Protein AF-A0A431HEQ7-F1 (afdb_monomer)

pLDDT: mean 75.51, std 12.01, range [41.75, 94.62]

Foldseek 3Di:
DEDECEAEAEEACEADDEEYHEYEYEYHPEYEYYYDCEYEYTYAPFYWYADDVWYTYAYHVWFEETDDCTEIETEDCHEYEWDDCHEYEYEHCYEYEFDDCYEYEEEDCYEYEFEDCGEYEFEDCHEYEYEDNHHYHYDDNHHYHYDYPPPCPCVPPVDD

Solvent-accessible surface area (backbone atoms only — not comparable to full-atom values): 6743 Å² total; per-residue (Å²): 105,78,77,65,69,58,50,77,50,61,38,80,73,19,44,56,34,44,31,44,50,18,39,36,40,9,25,44,61,0,36,21,40,33,32,40,52,8,39,21,37,7,29,42,64,2,46,14,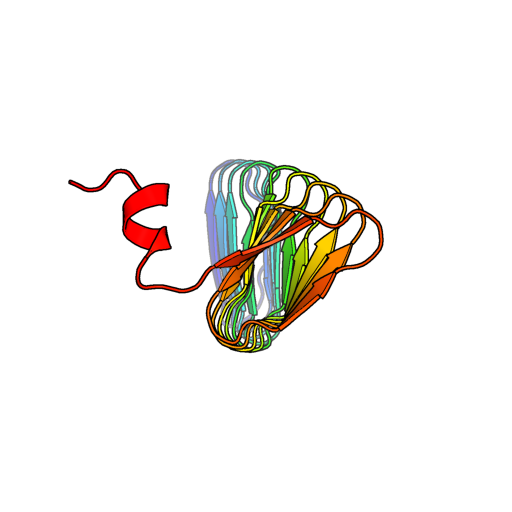59,8,46,64,60,5,38,6,23,15,32,54,78,10,18,17,21,14,28,52,80,4,53,18,45,20,34,45,80,3,56,30,47,21,29,46,59,1,38,22,43,39,26,42,57,8,40,33,41,23,26,47,58,2,35,28,42,34,23,43,55,8,35,32,40,28,27,49,51,4,36,33,41,31,24,47,57,6,38,30,42,31,28,86,63,26,44,68,49,68,35,92,67,22,42,73,45,80,49,63,87,80,74,51,58,58,70,76,64,75,61,130

Mean predicted aligned error: 7.1 Å

Secondary structure (DSSP, 8-state):
---SSEEEEE-TT-EEEEESSEEEEEEET-EEEEESSEEEEEEET-EEEEESS-EEEE-SS------TT-EEEE-SS-EEEE-TT-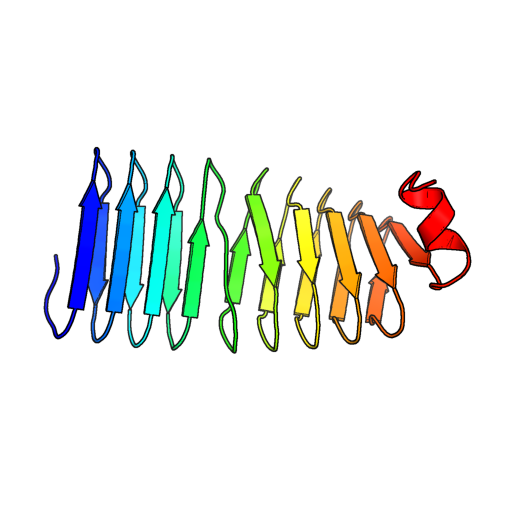EEEE-TT-EEEE-TT-EEEE-TT-EEEE-TT-EEEE-TT-EEEEETT-EEEE-TT-EEEEE-TTTSHHHHS---

Nearest PDB structures (foldseek):
  7kob-assembly1_A  TM=3.812E-01  e=5.062E+00  Escherichia coli CFT073
  5awg-assembly2_F  TM=1.423E-01  e=4.758E+00  Escherichia coli K-12

Radius of gyration: 17.19 Å; Cα contacts (8 Å, |Δi|>4): 603; chains: 1; bounding box: 53×27×43 Å

Structure (mmCIF, N/CA/C/O backbone):
data_AF-A0A431HEQ7-F1
#
_entry.id   AF-A0A431HEQ7-F1
#
loop_
_atom_site.group_PDB
_atom_site.id
_atom_site.type_symbol
_atom_site.label_atom_id
_atom_site.label_alt_id
_atom_site.label_comp_id
_atom_site.label_asym_id
_atom_site.label_entity_id
_atom_site.label_seq_id
_atom_site.pdbx_PDB_ins_code
_atom_site.Cartn_x
_atom_site.Cartn_y
_atom_site.Cartn_z
_atom_site.occupancy
_atom_site.B_iso_or_equiv
_atom_site.auth_seq_id
_atom_site.auth_comp_id
_atom_site.auth_asym_id
_atom_site.auth_atom_id
_atom_site.pdbx_PDB_model_num
ATOM 1 N N . MET A 1 1 ? -16.091 -1.641 18.921 1.00 54.34 1 MET A N 1
ATOM 2 C CA . MET A 1 1 ? -16.953 -2.828 19.147 1.00 54.34 1 MET A CA 1
ATOM 3 C C . MET A 1 1 ? -16.153 -4.071 18.751 1.00 54.34 1 MET A C 1
ATOM 5 O O . MET A 1 1 ? -15.543 -4.032 17.695 1.00 54.34 1 MET A O 1
ATOM 9 N N . ILE A 1 2 ? -16.108 -5.120 19.586 1.00 66.56 2 ILE A N 1
ATOM 10 C CA . ILE A 1 2 ? -15.361 -6.392 19.400 1.00 66.56 2 ILE A CA 1
ATOM 11 C C . ILE A 1 2 ? -16.374 -7.546 19.644 1.00 66.56 2 ILE A C 1
ATOM 13 O O . ILE A 1 2 ? -17.189 -7.417 20.552 1.00 66.56 2 ILE A O 1
ATOM 17 N N . ARG A 1 3 ? -16.426 -8.611 18.823 1.00 55.34 3 ARG A N 1
ATOM 18 C CA . ARG A 1 3 ? -17.535 -9.609 18.704 1.00 55.34 3 ARG A CA 1
ATOM 19 C C . ARG A 1 3 ? -17.179 -10.962 18.009 1.00 55.34 3 ARG A C 1
ATOM 21 O O . ARG A 1 3 ? -17.680 -11.227 16.929 1.00 55.34 3 ARG A O 1
ATOM 28 N N . GLY A 1 4 ? -16.337 -11.851 18.510 1.00 61.56 4 GLY A N 1
ATOM 29 C CA . GLY A 1 4 ? -16.010 -13.118 17.808 1.00 61.56 4 GLY A CA 1
ATOM 30 C C . GLY A 1 4 ? -14.804 -13.795 18.449 1.00 61.56 4 GLY A C 1
ATOM 31 O O . GLY A 1 4 ? -14.472 -13.422 19.571 1.00 61.56 4 GLY A O 1
ATOM 32 N N . ASN A 1 5 ? -14.117 -14.715 17.761 1.00 57.53 5 ASN A N 1
ATOM 33 C CA . ASN A 1 5 ? -12.834 -15.252 18.239 1.00 57.53 5 ASN A CA 1
ATOM 34 C C . ASN A 1 5 ? -11.707 -14.248 17.912 1.00 57.53 5 ASN A C 1
ATOM 36 O O . ASN A 1 5 ? -11.124 -14.307 16.839 1.00 57.53 5 ASN A O 1
ATOM 40 N N . ARG A 1 6 ? -11.469 -13.251 18.779 1.00 67.06 6 ARG A N 1
ATOM 41 C CA . ARG A 1 6 ? -10.615 -12.078 18.474 1.00 67.06 6 ARG A CA 1
ATOM 42 C C . ARG A 1 6 ? -9.667 -11.759 19.616 1.00 67.06 6 ARG A C 1
ATOM 44 O O . ARG A 1 6 ? -10.076 -11.803 20.774 1.00 67.06 6 ARG A O 1
ATOM 51 N N . GLU A 1 7 ? -8.461 -11.323 19.284 1.00 66.69 7 GLU A N 1
ATOM 52 C CA . GLU A 1 7 ? -7.484 -10.816 20.249 1.00 66.69 7 GLU A CA 1
ATOM 53 C C . GLU A 1 7 ? -7.186 -9.348 19.925 1.00 66.69 7 GLU A C 1
ATOM 55 O O . GLU A 1 7 ? -6.709 -9.020 18.842 1.00 66.69 7 GLU A O 1
ATOM 60 N N . VAL A 1 8 ? -7.540 -8.436 20.832 1.00 69.06 8 VAL A N 1
ATOM 61 C CA . VAL A 1 8 ? -7.479 -6.988 20.599 1.00 69.06 8 VAL A CA 1
ATOM 62 C C . VAL A 1 8 ? -6.792 -6.289 21.757 1.00 69.06 8 VAL A C 1
ATOM 64 O O . VAL A 1 8 ? -7.265 -6.377 22.891 1.00 69.06 8 VAL A O 1
ATOM 67 N N . TRP A 1 9 ? -5.764 -5.503 21.457 1.00 74.81 9 TRP A N 1
ATOM 68 C CA . TRP A 1 9 ? -5.056 -4.680 22.433 1.00 74.81 9 TRP A CA 1
ATOM 69 C C . TRP A 1 9 ? -4.974 -3.223 21.961 1.00 74.81 9 TRP A C 1
ATOM 71 O O . TRP A 1 9 ? -4.343 -2.900 20.969 1.00 74.81 9 TRP A O 1
ATOM 81 N N . ALA A 1 10 ? -5.637 -2.306 22.662 1.00 72.00 10 ALA A N 1
ATOM 82 C CA . ALA A 1 10 ? -5.623 -0.873 22.352 1.00 72.00 10 ALA A CA 1
ATOM 83 C C . ALA A 1 10 ? -5.003 -0.096 23.520 1.00 72.00 10 ALA A C 1
ATOM 85 O O . ALA A 1 10 ? -5.332 -0.374 24.676 1.00 72.00 10 ALA A O 1
ATOM 86 N N . ARG A 1 11 ? -4.127 0.878 23.253 1.00 70.25 11 ARG A N 1
ATOM 87 C CA . ARG A 1 11 ? -3.415 1.648 24.291 1.00 70.25 11 ARG A CA 1
ATOM 88 C C . ARG A 1 11 ? -3.289 3.128 23.903 1.00 70.25 11 ARG A C 1
ATOM 90 O O . ARG A 1 11 ? -3.272 3.454 22.729 1.00 70.25 11 ARG A O 1
ATOM 97 N N . GLY A 1 12 ? -3.181 4.047 24.861 1.00 85.06 12 GLY A N 1
ATOM 98 C CA . GLY A 1 12 ? -3.247 5.489 24.559 1.00 85.06 12 GLY A CA 1
ATOM 99 C C . GLY A 1 12 ? -4.684 5.944 24.264 1.00 85.06 12 GLY A C 1
ATOM 100 O O . GLY A 1 12 ? -5.616 5.457 24.901 1.00 85.06 12 GLY A O 1
ATOM 101 N N . SER A 1 13 ? -4.875 6.860 23.313 1.00 79.44 13 SER A N 1
ATOM 102 C CA . SER A 1 13 ? -6.187 7.222 22.743 1.00 79.44 13 SER A CA 1
ATOM 103 C C . SER A 1 13 ? -6.555 6.374 21.514 1.00 79.44 13 SER A C 1
ATOM 105 O O . SER A 1 13 ? -7.488 6.713 20.779 1.00 79.44 13 SER A O 1
ATOM 107 N N . ALA A 1 14 ? -5.842 5.268 21.301 1.00 82.44 14 ALA A N 1
ATOM 108 C CA . ALA A 1 14 ? -5.995 4.415 20.145 1.00 82.44 14 ALA A CA 1
ATOM 109 C C . ALA A 1 14 ? -7.357 3.732 20.128 1.00 82.44 14 ALA A C 1
ATOM 111 O O . ALA A 1 14 ? -7.875 3.271 21.150 1.00 82.44 14 ALA A O 1
ATOM 112 N N . LYS A 1 15 ? -7.935 3.635 18.937 1.00 79.25 15 LYS A N 1
ATOM 113 C CA . LYS A 1 15 ? -9.243 3.017 18.742 1.00 79.25 15 LYS A CA 1
ATOM 114 C C . LYS A 1 15 ? -9.063 1.764 17.915 1.00 79.25 15 LYS A C 1
ATOM 116 O O . LYS A 1 15 ? -8.636 1.827 16.767 1.00 79.25 15 LYS A O 1
ATOM 121 N N . VAL A 1 16 ? -9.425 0.632 18.507 1.00 83.00 16 VAL A N 1
ATOM 122 C CA . VAL A 1 16 ? -9.481 -0.643 17.802 1.00 83.00 16 VAL A CA 1
ATOM 123 C C . VAL A 1 16 ? -10.919 -1.046 17.547 1.00 83.00 16 VAL A C 1
ATOM 125 O O . VAL A 1 16 ? -11.773 -1.044 18.441 1.00 83.00 16 VAL A O 1
ATOM 128 N N . VAL A 1 17 ? -11.157 -1.519 16.335 1.00 80.00 17 VAL A N 1
ATOM 129 C CA . VAL A 1 17 ? -12.337 -2.292 15.995 1.00 80.00 17 VAL A CA 1
ATOM 130 C C . VAL A 1 17 ? -11.891 -3.494 15.162 1.00 80.00 17 VAL A C 1
ATOM 132 O O . VAL A 1 17 ? -11.362 -3.351 14.068 1.00 80.00 17 VAL A O 1
ATOM 135 N N . ALA A 1 18 ? -12.125 -4.685 15.693 1.00 79.50 18 ALA A N 1
ATOM 136 C CA . ALA A 1 18 ? -11.687 -5.955 15.125 1.00 79.50 18 ALA A CA 1
ATOM 137 C C . ALA A 1 18 ? -12.894 -6.825 14.820 1.00 79.50 18 ALA A C 1
ATOM 139 O O . ALA A 1 18 ? -13.771 -6.887 15.695 1.00 79.50 18 ALA A O 1
ATOM 140 N N . TYR A 1 19 ? -12.942 -7.519 13.675 1.00 70.50 19 TYR A N 1
ATOM 141 C CA . TYR A 1 19 ? -14.002 -8.486 13.367 1.00 70.50 19 TYR A CA 1
ATOM 142 C C . TYR A 1 19 ? -13.563 -9.879 12.915 1.00 70.50 19 TYR A C 1
ATOM 144 O O . TYR A 1 19 ? -12.476 -10.020 12.415 1.00 70.50 19 TYR A O 1
ATOM 152 N N . ASP A 1 20 ? -14.391 -10.910 13.099 1.00 78.19 20 ASP A N 1
ATOM 153 C CA . ASP A 1 20 ? -14.046 -12.327 12.864 1.00 78.19 20 ASP A CA 1
ATOM 154 C C . ASP A 1 20 ? -12.775 -12.807 13.609 1.00 78.19 20 ASP A C 1
ATOM 156 O O . ASP A 1 20 ? -12.472 -12.252 14.669 1.00 78.19 20 ASP A O 1
ATOM 160 N N . SER A 1 21 ? -12.083 -13.832 13.097 1.00 70.81 21 SER A N 1
ATOM 161 C CA . SER A 1 21 ? -10.756 -14.287 13.530 1.00 70.81 21 SER A CA 1
ATOM 162 C C . SER A 1 21 ? -9.707 -13.221 13.231 1.00 70.81 21 SER A C 1
ATOM 164 O O . SER A 1 21 ? -9.084 -13.227 12.173 1.00 70.81 21 SER A O 1
ATOM 166 N N . THR A 1 22 ? -9.543 -12.260 14.139 1.00 73.06 22 THR A N 1
ATOM 167 C CA . THR A 1 22 ? -8.626 -11.133 13.948 1.00 73.06 22 THR A CA 1
ATOM 168 C C . THR A 1 22 ? -7.803 -10.809 15.161 1.00 73.06 22 THR A C 1
ATOM 170 O O . THR A 1 22 ? -8.259 -10.902 16.305 1.00 73.06 22 THR A O 1
ATOM 173 N N . LYS A 1 23 ? -6.578 -10.378 14.875 1.00 68.06 23 LYS A N 1
ATOM 174 C CA . LYS A 1 23 ? -5.653 -9.876 15.872 1.00 68.06 23 LYS A CA 1
ATOM 175 C C . LYS A 1 23 ? -5.319 -8.439 15.570 1.00 68.06 23 LYS A C 1
ATOM 177 O O . LYS A 1 23 ? -4.993 -8.082 14.438 1.00 68.06 23 LYS A O 1
ATOM 182 N N . VAL A 1 24 ? -5.495 -7.595 16.572 1.00 74.81 24 VAL A N 1
ATOM 183 C CA . VAL A 1 24 ? -5.489 -6.160 16.350 1.00 74.81 24 VAL A CA 1
ATOM 184 C C . VAL A 1 24 ? -4.838 -5.448 17.483 1.00 74.81 24 VAL A C 1
ATOM 186 O O . VAL A 1 24 ? -5.253 -5.609 18.631 1.00 74.81 24 VAL A O 1
ATOM 189 N N . GLU A 1 25 ? -3.904 -4.573 17.157 1.00 75.06 25 GLU A N 1
ATOM 190 C CA . GLU A 1 25 ? -3.274 -3.805 18.201 1.00 75.06 25 GLU A CA 1
ATOM 191 C C . GLU A 1 25 ? -2.949 -2.375 17.762 1.00 75.06 25 GLU A C 1
ATOM 193 O O . GLU A 1 25 ? -2.203 -2.116 16.822 1.00 75.06 25 GLU A O 1
ATOM 198 N N . ALA A 1 26 ? -3.608 -1.420 18.423 1.00 77.00 26 ALA A N 1
ATOM 199 C CA . ALA A 1 26 ? -3.528 0.011 18.133 1.00 77.00 26 ALA A CA 1
ATOM 200 C C . ALA A 1 26 ? -2.908 0.754 19.311 1.00 77.00 26 ALA A C 1
ATOM 202 O O . ALA A 1 26 ? -3.187 0.432 20.469 1.00 77.00 26 ALA A O 1
ATOM 203 N N . SER A 1 27 ? -2.102 1.779 19.053 1.00 71.75 27 SER A N 1
ATOM 204 C CA . SER A 1 27 ? -1.468 2.579 20.112 1.00 71.75 27 SER A CA 1
ATOM 205 C C . SER A 1 27 ? -1.323 4.061 19.744 1.00 71.75 27 SER A C 1
ATOM 207 O O . SER A 1 27 ? -1.475 4.427 18.590 1.00 71.75 27 SER A O 1
ATOM 209 N N . ASP A 1 28 ? -1.033 4.932 20.710 1.00 88.75 28 ASP A N 1
ATOM 210 C CA . ASP A 1 28 ? -1.050 6.402 20.561 1.00 88.75 28 ASP A CA 1
ATOM 211 C C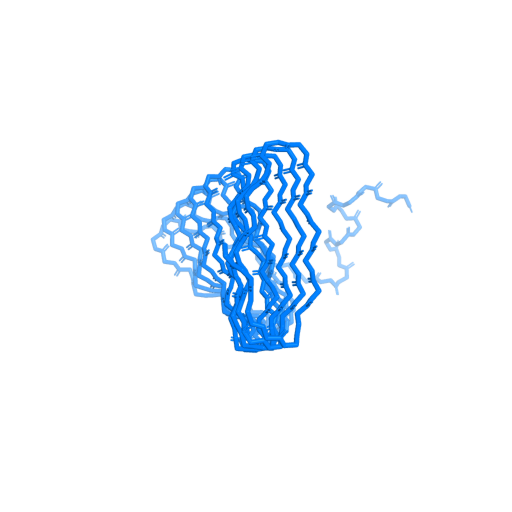 . ASP A 1 28 ? -2.450 6.928 20.206 1.00 88.75 28 ASP A C 1
ATOM 213 O O . ASP A 1 28 ? -3.399 6.599 20.909 1.00 88.75 28 ASP A O 1
ATOM 217 N N . SER A 1 29 ? -2.593 7.729 19.149 1.00 74.44 29 SER A N 1
ATOM 218 C CA . SER A 1 29 ? -3.875 8.111 18.538 1.00 74.44 29 SER A CA 1
ATOM 219 C C . SER A 1 29 ? -4.239 7.221 17.349 1.00 74.44 29 SER A C 1
ATOM 221 O O . SER A 1 29 ? -5.077 7.596 16.530 1.00 74.44 29 SER A O 1
ATOM 223 N N . ALA A 1 30 ? -3.588 6.067 17.218 1.00 78.38 30 ALA A N 1
ATOM 224 C CA . ALA A 1 30 ? -3.722 5.270 16.027 1.00 78.38 30 ALA A CA 1
ATOM 225 C C . ALA A 1 30 ? -5.035 4.510 15.999 1.00 78.38 30 ALA A C 1
ATOM 227 O O . ALA A 1 30 ? -5.592 4.086 17.017 1.00 78.38 30 ALA A O 1
ATOM 228 N N . GLU A 1 31 ? -5.536 4.341 14.794 1.00 70.75 31 GLU A N 1
ATOM 229 C CA . GLU A 1 31 ? -6.844 3.764 14.573 1.00 70.75 31 GLU A CA 1
ATOM 230 C C . GLU A 1 31 ? -6.648 2.507 13.740 1.00 70.75 31 GLU A C 1
A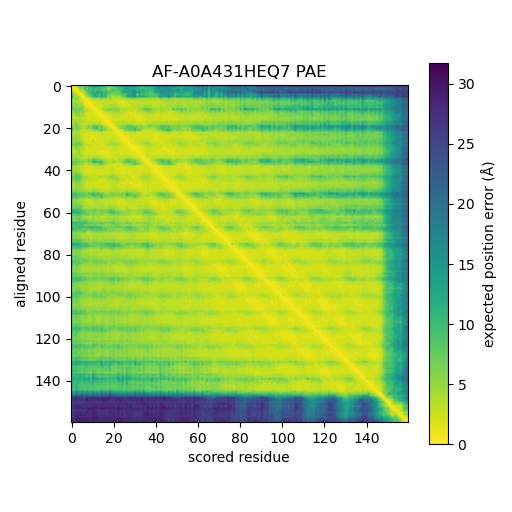TOM 232 O O . GLU A 1 31 ? -6.173 2.560 12.603 1.00 70.75 31 GLU A O 1
ATOM 237 N N . VAL A 1 32 ? -6.964 1.360 14.343 1.00 80.81 32 VAL A N 1
ATOM 238 C CA . VAL A 1 32 ? -6.850 0.068 13.676 1.00 80.81 32 VAL A CA 1
ATOM 239 C C . VAL A 1 32 ? -8.218 -0.514 13.384 1.00 80.81 32 VAL A C 1
ATOM 241 O O . VAL A 1 32 ? -9.049 -0.668 14.288 1.00 80.81 32 VAL A O 1
ATOM 244 N N . TRP A 1 33 ? -8.385 -0.957 12.142 1.00 72.75 33 TRP A N 1
ATOM 245 C CA . TRP A 1 33 ? -9.535 -1.727 11.699 1.00 72.75 33 TRP A CA 1
ATOM 246 C C . TRP A 1 33 ? -9.136 -2.977 10.938 1.00 72.75 33 TRP A C 1
ATOM 248 O O . TRP A 1 33 ? -8.289 -2.949 10.051 1.00 72.75 33 TRP A O 1
ATOM 258 N N . THR A 1 34 ? -9.783 -4.083 11.283 1.00 77.75 34 THR A N 1
ATOM 259 C CA . THR A 1 34 ? -9.373 -5.421 10.848 1.00 77.75 34 THR A CA 1
ATOM 260 C C . THR A 1 34 ? -10.578 -6.313 10.664 1.00 77.75 34 THR A C 1
ATOM 262 O O . THR A 1 34 ? -11.608 -6.106 11.322 1.00 77.75 34 THR A O 1
ATOM 265 N N . TYR A 1 35 ? -10.462 -7.305 9.791 1.00 69.06 35 TYR A N 1
ATOM 266 C CA . TYR A 1 35 ? -11.564 -8.190 9.456 1.00 69.06 35 TYR A CA 1
ATOM 267 C C . TYR A 1 35 ? -11.098 -9.492 8.791 1.00 69.06 35 TYR A C 1
ATOM 269 O O . TYR A 1 35 ? -10.459 -9.431 7.756 1.00 69.06 35 TYR A O 1
ATOM 277 N N . ASP A 1 36 ? -11.530 -10.647 9.297 1.00 71.62 36 ASP A N 1
ATOM 278 C CA . ASP A 1 36 ? -11.409 -11.954 8.621 1.00 71.62 36 ASP A CA 1
ATOM 279 C C . ASP A 1 36 ? -9.982 -12.426 8.304 1.00 71.62 36 ASP A C 1
ATOM 281 O O . ASP A 1 36 ? -9.395 -12.141 7.261 1.00 71.62 36 ASP A O 1
ATOM 285 N N . SER A 1 37 ? -9.423 -13.201 9.235 1.00 65.50 37 SER A N 1
ATOM 286 C CA . SER A 1 37 ? -8.048 -13.705 9.177 1.00 65.50 37 SER A CA 1
ATOM 287 C C . SER A 1 37 ? -7.024 -12.587 8.996 1.00 65.50 37 SER A C 1
ATOM 289 O O . SER A 1 37 ? -6.112 -12.691 8.183 1.00 65.50 37 SER A O 1
ATOM 291 N N . THR A 1 38 ? -7.176 -11.496 9.750 1.00 71.44 38 THR A N 1
ATOM 292 C CA . THR A 1 38 ? -6.300 -10.328 9.612 1.00 71.44 38 THR A CA 1
ATOM 293 C C . THR A 1 38 ? -5.591 -9.924 10.854 1.00 71.44 38 THR A C 1
ATOM 295 O O . THR A 1 38 ? -6.137 -9.931 11.962 1.00 71.44 38 THR A O 1
ATOM 298 N N . GLU A 1 39 ? -4.412 -9.411 10.584 1.00 66.12 39 GLU A N 1
ATOM 299 C CA . GLU A 1 39 ? -3.487 -8.905 11.559 1.00 66.12 39 GLU A CA 1
ATOM 300 C C . GLU A 1 39 ? -3.144 -7.478 11.221 1.00 66.12 39 GLU A C 1
ATOM 302 O O . GLU A 1 39 ? -2.722 -7.161 10.111 1.00 66.12 39 GLU A O 1
ATOM 307 N N . VAL A 1 40 ? -3.398 -6.587 12.167 1.00 74.19 40 VAL A N 1
ATOM 308 C CA . VAL A 1 40 ? -3.366 -5.165 11.868 1.00 74.19 40 VAL A CA 1
ATOM 309 C C . VAL A 1 40 ? -2.802 -4.419 13.048 1.00 74.19 40 VAL A C 1
ATOM 311 O O . VAL A 1 40 ? -3.295 -4.565 14.170 1.00 74.19 40 VAL A O 1
ATOM 314 N N . TRP A 1 41 ? -1.795 -3.588 12.786 1.00 68.06 41 TRP A N 1
ATOM 315 C CA . TRP A 1 41 ? -1.241 -2.713 13.815 1.00 68.06 41 TRP A CA 1
ATOM 316 C C . TRP A 1 41 ? -1.068 -1.275 13.379 1.00 68.06 41 TRP A C 1
ATOM 318 O O . TRP A 1 41 ? -0.381 -0.999 12.398 1.00 68.06 41 TRP A O 1
ATOM 328 N N . ALA A 1 42 ? -1.637 -0.356 14.164 1.00 71.38 42 ALA A N 1
ATOM 329 C CA . ALA A 1 42 ? -1.609 1.090 13.918 1.00 71.38 42 ALA A CA 1
ATOM 330 C C . ALA A 1 42 ? -0.914 1.759 15.062 1.00 71.38 42 ALA A C 1
ATOM 332 O O . ALA A 1 42 ? -1.192 1.453 16.226 1.00 71.38 42 ALA A O 1
ATOM 333 N N . ARG A 1 43 ? -0.066 2.728 14.738 1.00 69.50 43 ARG A N 1
ATOM 334 C CA . ARG A 1 43 ? 0.618 3.516 15.750 1.00 69.50 43 ARG A CA 1
ATOM 335 C C . ARG A 1 43 ? 0.954 4.955 15.341 1.00 69.50 43 ARG A C 1
ATOM 337 O O . ARG A 1 43 ? 1.264 5.223 14.195 1.00 69.50 43 ARG A O 1
ATOM 344 N N . GLY A 1 44 ? 0.956 5.891 16.283 1.00 80.44 44 GLY A N 1
ATOM 345 C CA . GLY A 1 44 ? 1.086 7.322 16.000 1.00 80.44 44 GLY A CA 1
ATOM 346 C C . GLY A 1 44 ? -0.262 7.932 15.615 1.00 80.44 44 GLY A C 1
ATOM 347 O O . GLY A 1 44 ? -1.265 7.728 16.301 1.00 80.44 44 GLY A O 1
ATOM 348 N N . SER A 1 45 ? -0.301 8.662 14.505 1.00 62.44 45 SER A N 1
ATOM 349 C CA . SER A 1 45 ? -1.548 9.021 13.805 1.00 62.44 45 SER A CA 1
ATOM 350 C C . SER A 1 45 ? -1.908 7.980 12.740 1.00 62.44 45 SER A C 1
ATOM 352 O O . SER A 1 45 ? -2.814 8.218 11.937 1.00 62.44 45 SER A O 1
ATOM 354 N N . ALA A 1 46 ? -1.188 6.856 12.713 1.00 70.88 46 ALA A N 1
ATOM 355 C CA . ALA A 1 46 ? -1.378 5.793 11.759 1.00 70.88 46 ALA A CA 1
ATOM 356 C C . ALA A 1 46 ? -2.790 5.313 11.685 1.00 70.88 46 ALA A C 1
ATOM 358 O O . ALA A 1 46 ? -3.503 5.166 12.687 1.00 70.88 46 ALA A O 1
ATOM 359 N N . LYS A 1 47 ? -3.114 4.903 10.478 1.00 61.38 47 LYS A N 1
ATOM 360 C CA . LYS A 1 47 ? -4.387 4.288 10.220 1.00 61.38 47 LYS A CA 1
ATOM 361 C C . LYS A 1 47 ? -4.189 3.100 9.327 1.00 61.38 47 LYS A C 1
ATOM 363 O O . LYS A 1 47 ? -3.636 3.226 8.238 1.00 61.38 47 LYS A O 1
ATOM 368 N N . VAL A 1 48 ? -4.608 1.959 9.839 1.00 74.88 48 VAL A N 1
ATOM 369 C CA . VAL A 1 48 ? -4.229 0.664 9.304 1.00 74.88 48 VAL A CA 1
ATOM 370 C C . VAL A 1 48 ? -5.441 -0.160 9.033 1.00 74.88 48 VAL A C 1
ATOM 372 O O . VAL A 1 48 ? -6.363 -0.220 9.855 1.00 74.88 48 VAL A O 1
ATOM 375 N N . TRP A 1 49 ? -5.354 -0.886 7.933 1.00 60.91 49 TRP A N 1
ATOM 376 C CA . TRP A 1 49 ? -6.464 -1.647 7.422 1.00 60.91 49 TRP A CA 1
ATOM 377 C C . TRP A 1 49 ? -6.050 -2.930 6.760 1.00 60.91 49 TRP A C 1
ATOM 379 O O . TRP A 1 49 ? -5.673 -2.910 5.598 1.00 60.91 49 TRP A O 1
ATOM 389 N N . ALA A 1 50 ? -6.178 -4.045 7.472 1.00 71.50 50 ALA A N 1
ATOM 390 C CA . ALA A 1 50 ? -5.963 -5.354 6.873 1.00 71.50 50 ALA A CA 1
ATOM 391 C C . ALA A 1 50 ? -7.160 -6.250 6.970 1.00 71.50 50 ALA A C 1
ATOM 393 O O . ALA A 1 50 ? -7.768 -6.281 8.036 1.00 71.50 50 ALA A O 1
ATOM 394 N N . TRP A 1 51 ? -7.405 -6.956 5.853 1.00 64.81 51 TRP A N 1
ATOM 395 C CA . TRP A 1 51 ? -8.489 -7.865 5.419 1.00 64.81 51 TRP A CA 1
ATOM 396 C C . TRP A 1 51 ? -8.035 -9.146 4.698 1.00 64.81 51 TRP A C 1
ATOM 398 O O . TRP A 1 51 ? -7.108 -9.093 3.918 1.00 64.81 51 TRP A O 1
ATOM 408 N N . GLU A 1 52 ? -8.735 -10.270 4.850 1.00 68.19 52 GLU A N 1
ATOM 409 C CA . GLU A 1 52 ? -8.583 -11.463 3.984 1.00 68.19 52 GLU A CA 1
ATOM 410 C C . GLU A 1 52 ? -7.166 -12.037 3.913 1.00 68.19 52 GLU A C 1
ATOM 412 O O . GLU A 1 52 ? -6.458 -11.916 2.913 1.00 68.19 52 GLU A O 1
ATOM 417 N N . SER A 1 53 ? -6.711 -12.660 4.994 1.00 61.22 53 SER A N 1
ATOM 418 C CA . SER A 1 53 ? -5.281 -12.979 5.118 1.00 61.22 53 SER A CA 1
ATOM 419 C C . SER A 1 53 ? -4.391 -11.742 4.939 1.00 61.22 53 SER A C 1
ATOM 421 O O . SER A 1 53 ? -3.213 -11.888 4.630 1.00 61.22 53 SER A O 1
ATOM 423 N N . ALA A 1 54 ? -4.912 -10.520 5.134 1.00 67.31 54 ALA A N 1
ATOM 424 C CA . ALA A 1 54 ? -4.066 -9.346 5.112 1.00 67.31 54 ALA A CA 1
ATOM 425 C C . ALA A 1 54 ? -3.481 -8.978 6.432 1.00 67.31 54 ALA A C 1
ATOM 427 O O . ALA A 1 54 ? -4.025 -9.130 7.529 1.00 67.31 54 ALA A O 1
ATOM 428 N N . LYS A 1 55 ? -2.330 -8.378 6.212 1.00 58.16 55 LYS A N 1
ATOM 429 C CA . LYS A 1 55 ? -1.435 -7.892 7.211 1.00 58.16 55 LYS A CA 1
ATOM 430 C C . LYS A 1 55 ? -1.092 -6.482 6.870 1.00 58.16 55 LYS A C 1
ATOM 432 O O . LYS A 1 55 ? -0.177 -6.226 6.107 1.00 58.16 55 LYS A O 1
ATOM 437 N N . VAL A 1 56 ? -1.856 -5.568 7.415 1.00 68.88 56 VAL A N 1
ATOM 438 C CA . VAL A 1 56 ? -1.682 -4.163 7.139 1.00 68.88 56 VAL A CA 1
ATOM 439 C C . VAL A 1 56 ? -1.117 -3.520 8.350 1.00 68.88 56 VAL A C 1
ATOM 441 O O . VAL A 1 56 ? -1.411 -3.869 9.489 1.00 68.88 56 VAL A O 1
ATOM 444 N N . TRP A 1 57 ? -0.242 -2.590 8.058 1.00 63.34 57 TRP A N 1
ATOM 445 C CA . TRP A 1 57 ? 0.372 -1.729 9.023 1.00 63.34 57 TRP A CA 1
ATOM 446 C C . TRP A 1 57 ? 0.217 -0.297 8.621 1.00 63.34 57 TRP A C 1
ATOM 448 O O . TRP A 1 57 ? -0.357 0.001 7.608 1.00 63.34 57 TRP A O 1
ATOM 458 N N . ALA A 1 58 ? 0.559 0.630 9.469 1.00 65.69 58 ALA A N 1
ATOM 459 C CA . ALA A 1 58 ? 0.455 2.046 9.196 1.00 65.6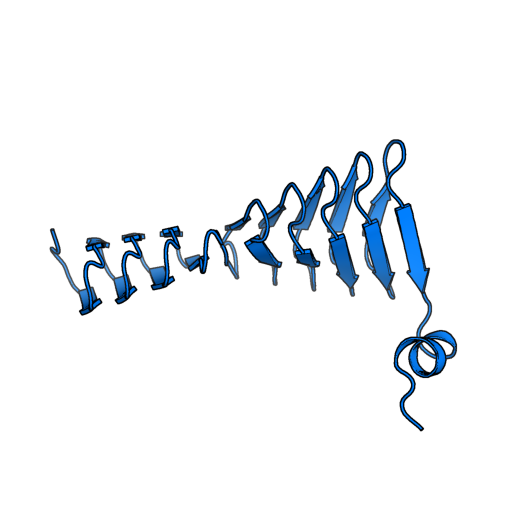9 58 ALA A CA 1
ATOM 460 C C . ALA A 1 58 ? 1.064 2.700 10.398 1.00 65.69 58 ALA A C 1
ATOM 462 O O . ALA A 1 58 ? 0.888 2.215 11.521 1.00 65.69 58 ALA A O 1
ATOM 463 N N . TYR A 1 59 ? 1.781 3.781 10.156 1.00 59.16 59 TYR A N 1
ATOM 464 C CA . TYR A 1 59 ? 2.635 4.428 11.152 1.00 59.16 59 TYR A CA 1
ATOM 465 C C . TYR A 1 59 ? 2.483 5.947 11.079 1.00 59.16 59 TYR A C 1
ATOM 467 O O . TYR A 1 59 ? 1.581 6.382 10.402 1.00 59.16 59 TYR A O 1
ATOM 475 N N . ASP A 1 60 ? 3.244 6.762 11.802 1.00 69.19 60 ASP A N 1
ATOM 476 C CA . ASP A 1 60 ? 3.237 8.242 11.731 1.00 69.19 60 ASP A CA 1
ATOM 477 C C . ASP A 1 60 ? 1.930 8.926 11.272 1.00 69.19 60 ASP A C 1
ATOM 479 O O . ASP A 1 60 ? 0.881 8.779 11.895 1.00 69.19 60 ASP A O 1
ATOM 483 N N . SER A 1 61 ? 2.004 9.692 10.182 1.00 56.09 61 SER A N 1
ATOM 484 C CA . SER A 1 61 ? 0.920 9.862 9.209 1.00 56.09 61 SER A CA 1
ATOM 485 C C . SER A 1 61 ? 0.974 8.779 8.126 1.00 56.09 61 SER A C 1
ATOM 487 O O . SER A 1 61 ? 0.207 8.826 7.159 1.00 56.09 61 SER A O 1
ATOM 489 N N .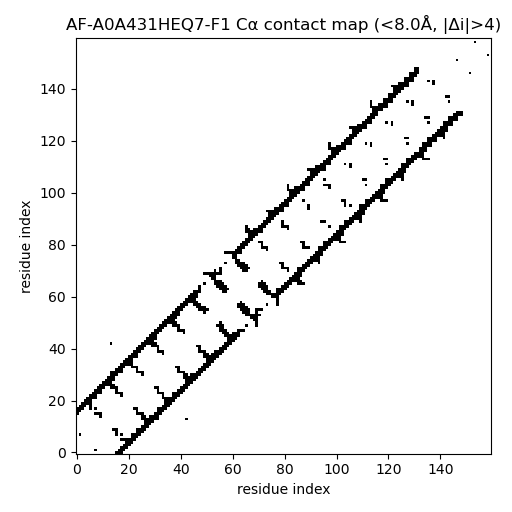 ALA A 1 62 ? 1.907 7.839 8.273 1.00 63.66 62 ALA A N 1
ATOM 490 C CA . ALA A 1 62 ? 1.969 6.647 7.485 1.00 63.66 62 ALA A CA 1
ATOM 491 C C . ALA A 1 62 ? 0.684 5.820 7.579 1.00 63.66 62 ALA A C 1
ATOM 493 O O . ALA A 1 62 ? -0.157 5.809 8.479 1.00 63.66 62 ALA A O 1
ATOM 494 N N . LYS A 1 63 ? 0.547 5.128 6.493 1.00 51.00 63 LYS A N 1
ATOM 495 C CA . LYS A 1 63 ? -0.551 4.313 6.041 1.00 51.00 63 LYS A CA 1
ATOM 496 C C . LYS A 1 63 ? 0.259 3.230 5.366 1.00 51.00 63 LYS A C 1
ATOM 498 O O . LYS A 1 63 ? 1.120 3.588 4.595 1.00 51.00 63 LYS A O 1
ATOM 503 N N . VAL A 1 64 ? 0.241 1.999 5.821 1.00 65.19 64 VAL A N 1
ATOM 504 C CA . VAL A 1 64 ? 1.207 0.958 5.400 1.00 65.19 64 VAL A CA 1
ATOM 505 C C . VAL A 1 64 ? 0.366 -0.315 5.181 1.00 65.19 64 VAL A C 1
ATOM 507 O O . VAL A 1 64 ? -0.817 -0.157 4.911 1.00 65.19 64 VAL A O 1
ATOM 510 N N . LYS A 1 65 ? 0.704 -1.573 5.517 1.00 57.34 65 LYS A N 1
ATOM 511 C CA . LYS A 1 65 ? 1.571 -2.654 4.953 1.00 57.34 65 LYS A CA 1
ATOM 512 C C . LYS A 1 65 ? 0.620 -3.708 4.362 1.00 57.34 65 LYS A C 1
ATOM 514 O O . LYS A 1 65 ? -0.565 -3.464 4.433 1.00 57.34 65 LYS A O 1
ATOM 519 N N . ALA A 1 66 ? 1.116 -4.816 3.800 1.00 61.00 66 ALA A N 1
ATOM 520 C CA . ALA A 1 66 ? 0.400 -5.932 3.188 1.00 61.00 66 ALA A CA 1
ATOM 521 C C . ALA A 1 66 ? 1.359 -6.899 2.484 1.00 61.00 66 ALA A C 1
ATOM 523 O O . ALA A 1 66 ? 2.536 -6.604 2.317 1.00 61.00 66 ALA A O 1
ATOM 524 N N . TYR A 1 67 ? 0.847 -8.082 2.167 1.00 61.34 67 TYR A N 1
ATOM 525 C CA . TYR A 1 67 ? 1.511 -9.388 2.216 1.00 61.34 67 TYR A CA 1
ATOM 526 C C . TYR A 1 67 ? 0.630 -10.501 1.664 1.00 61.34 67 TYR A C 1
ATOM 528 O O . TYR A 1 67 ? -0.555 -10.486 1.927 1.00 61.34 67 TYR A O 1
ATOM 536 N N . ASP A 1 68 ? 1.170 -11.565 1.079 1.00 72.56 68 ASP A N 1
ATOM 537 C CA . ASP A 1 68 ? 0.359 -12.615 0.440 1.00 72.56 68 ASP A CA 1
ATOM 538 C C . ASP A 1 68 ? -0.503 -12.020 -0.679 1.00 72.56 68 ASP A C 1
ATOM 540 O O . ASP A 1 68 ? -0.009 -11.369 -1.588 1.00 72.56 68 ASP A O 1
ATOM 544 N N . SER A 1 69 ? -1.812 -12.227 -0.630 1.00 65.88 69 SER A N 1
ATOM 545 C CA . SER A 1 69 ? -2.784 -11.481 -1.430 1.00 65.88 69 SER A CA 1
ATOM 546 C C . SER A 1 69 ? -3.142 -10.148 -0.789 1.00 65.88 69 SER A C 1
ATOM 548 O O . SER A 1 69 ? -4.118 -9.505 -1.181 1.00 65.88 69 SER A O 1
ATOM 550 N N . ALA A 1 70 ? -2.413 -9.751 0.241 1.00 72.38 70 ALA A N 1
ATOM 551 C CA . ALA A 1 70 ? -2.678 -8.529 0.927 1.00 72.38 70 ALA A CA 1
ATOM 552 C C . ALA A 1 70 ? -2.065 -7.386 0.221 1.00 72.38 70 ALA A C 1
ATOM 554 O O . ALA A 1 70 ? -0.982 -7.407 -0.342 1.00 72.38 70 ALA A O 1
ATOM 555 N N . LYS A 1 71 ? -2.851 -6.356 0.284 1.00 69.50 71 LYS A N 1
ATOM 556 C CA . LYS A 1 71 ? -2.691 -5.233 -0.564 1.00 69.50 71 LYS A CA 1
ATOM 557 C C . LYS A 1 71 ? -2.359 -4.059 0.328 1.00 69.50 71 LYS A C 1
ATOM 559 O O . LYS A 1 71 ? -3.055 -3.839 1.325 1.00 69.50 71 LYS A O 1
ATOM 564 N N . VAL A 1 72 ? -1.198 -3.450 0.081 1.00 77.81 72 VAL A N 1
ATOM 565 C CA . VAL A 1 72 ? -0.692 -2.366 0.924 1.00 77.81 72 VAL A CA 1
ATOM 566 C C . VAL A 1 72 ? -1.121 -1.092 0.282 1.00 77.81 72 VAL A C 1
ATOM 568 O O . VAL A 1 72 ? -0.929 -0.899 -0.918 1.00 77.81 72 VAL A O 1
ATOM 571 N N . TRP A 1 73 ? -1.531 -0.165 1.125 1.00 74.00 73 TRP A N 1
ATOM 572 C CA . TRP A 1 73 ? -1.661 1.200 0.693 1.00 74.00 73 TRP A CA 1
ATOM 573 C C . TRP A 1 73 ? -1.001 2.164 1.643 1.00 74.00 73 TRP A C 1
ATOM 575 O O . TRP A 1 73 ? -1.132 2.069 2.864 1.00 74.00 73 TRP A O 1
ATOM 585 N N . ALA A 1 74 ? -0.320 3.125 1.045 1.00 77.94 74 ALA A N 1
ATOM 586 C CA . ALA A 1 74 ? 0.497 4.070 1.762 1.00 77.94 74 ALA A CA 1
ATOM 587 C C . ALA A 1 74 ? 0.676 5.372 1.004 1.00 77.94 74 ALA A C 1
ATOM 589 O O . ALA A 1 74 ? 0.625 5.403 -0.219 1.00 77.94 74 ALA A O 1
ATOM 590 N N . TYR A 1 75 ? 0.820 6.453 1.771 1.00 70.94 75 TYR A N 1
ATOM 591 C CA . TYR A 1 75 ? 0.728 7.837 1.312 1.00 70.94 75 TYR A CA 1
ATOM 592 C C . TYR A 1 75 ? 1.512 8.854 2.149 1.00 70.94 75 TYR A C 1
ATOM 594 O O . TYR A 1 75 ? 1.640 8.688 3.362 1.00 70.94 75 TYR A O 1
ATOM 602 N N . ASN A 1 76 ? 1.796 10.024 1.573 1.00 76.88 76 ASN A N 1
ATOM 603 C CA . ASN A 1 76 ? 2.644 11.075 2.147 1.00 76.88 76 ASN A CA 1
ATOM 604 C C . ASN A 1 76 ? 4.085 10.575 2.317 1.00 76.88 76 ASN A C 1
ATOM 606 O O . ASN A 1 76 ? 4.560 9.749 1.557 1.00 76.88 76 ASN A O 1
ATOM 610 N N . SER A 1 77 ? 4.731 10.967 3.409 1.00 73.38 77 SER A N 1
ATOM 611 C CA . SER A 1 77 ? 5.797 10.200 4.053 1.00 73.38 77 SER A CA 1
ATOM 612 C C . SER A 1 77 ? 5.265 8.897 4.671 1.00 73.38 77 SER A C 1
ATOM 614 O O . SER A 1 77 ? 5.525 8.606 5.838 1.00 73.38 77 SER A O 1
ATOM 616 N N . ALA A 1 78 ? 4.425 8.153 3.949 1.00 72.19 78 ALA A N 1
ATOM 617 C CA . ALA A 1 78 ? 4.213 6.771 4.311 1.00 72.19 78 ALA A CA 1
ATOM 618 C C . ALA A 1 78 ? 5.178 5.943 3.528 1.00 72.19 78 ALA A C 1
ATOM 620 O O . ALA A 1 78 ? 5.510 6.186 2.382 1.00 72.19 78 ALA A O 1
ATOM 621 N N . GLU A 1 79 ? 5.521 4.866 4.151 1.00 74.44 79 GLU A N 1
ATOM 622 C CA . GLU A 1 79 ? 6.534 4.019 3.627 1.00 74.44 79 GLU A CA 1
ATOM 623 C C . GLU A 1 79 ? 5.855 2.668 3.471 1.00 74.44 79 GLU A C 1
ATOM 625 O O . GLU A 1 79 ? 5.124 2.195 4.347 1.00 74.44 79 GLU A O 1
ATOM 630 N N . VAL A 1 80 ? 5.982 2.094 2.290 1.00 76.56 80 VAL A N 1
ATOM 631 C CA . VAL A 1 80 ? 5.100 1.054 1.787 1.00 76.56 80 VAL A CA 1
ATOM 632 C C . VAL A 1 80 ? 5.930 -0.127 1.411 1.00 76.56 80 VAL A C 1
ATOM 634 O O . VAL A 1 80 ? 6.926 -0.019 0.710 1.00 76.56 80 VAL A O 1
ATOM 637 N N . TRP A 1 81 ? 5.498 -1.294 1.837 1.00 76.31 81 TRP A N 1
ATOM 638 C CA . TRP A 1 81 ? 6.334 -2.464 1.682 1.00 76.31 81 TRP A CA 1
ATOM 639 C C . TRP A 1 81 ? 5.519 -3.626 1.172 1.00 76.31 81 TRP A C 1
ATOM 641 O O . TRP A 1 81 ? 4.622 -4.089 1.874 1.00 76.31 81 TRP A O 1
ATOM 651 N N . ALA A 1 82 ? 5.873 -4.043 -0.043 1.00 79.50 82 ALA A N 1
ATOM 652 C CA . ALA A 1 82 ? 5.156 -4.934 -0.936 1.00 79.50 82 ALA A CA 1
ATOM 653 C C . ALA A 1 82 ? 5.892 -6.246 -1.157 1.00 79.50 82 ALA A C 1
ATOM 655 O O . ALA A 1 82 ? 7.038 -6.240 -1.605 1.00 79.50 82 ALA A O 1
ATOM 656 N N . TYR A 1 83 ? 5.226 -7.371 -0.919 1.00 74.75 83 TYR A N 1
ATOM 657 C CA . TYR A 1 83 ? 5.844 -8.695 -0.976 1.00 74.75 83 TYR A CA 1
ATOM 658 C C . TYR A 1 83 ? 4.942 -9.786 -1.538 1.00 74.75 83 TYR A C 1
ATOM 660 O O . TYR A 1 83 ? 3.743 -9.749 -1.342 1.00 74.75 83 TYR A O 1
ATOM 668 N N . ASP A 1 84 ? 5.512 -10.831 -2.131 1.00 85.38 84 ASP A N 1
ATOM 669 C CA . ASP A 1 84 ? 4.775 -11.962 -2.718 1.00 85.38 84 ASP A CA 1
ATOM 670 C C . ASP A 1 84 ? 3.851 -11.527 -3.850 1.00 85.38 84 ASP A C 1
ATOM 672 O O . ASP A 1 84 ? 4.289 -10.891 -4.793 1.00 85.38 84 ASP A O 1
ATOM 676 N N . SER A 1 85 ? 2.576 -11.882 -3.778 1.00 79.25 85 SER A N 1
ATOM 677 C CA . SER A 1 85 ? 1.519 -11.296 -4.585 1.00 79.25 85 SER A CA 1
ATOM 678 C C . SER A 1 85 ? 0.939 -10.045 -3.928 1.00 79.25 85 SER A C 1
ATOM 680 O O . SER A 1 85 ? -0.183 -9.677 -4.264 1.00 79.25 85 SER A O 1
ATOM 682 N N . ALA A 1 86 ? 1.645 -9.414 -2.983 1.00 80.94 86 ALA A N 1
ATOM 683 C CA . ALA A 1 86 ? 1.165 -8.188 -2.394 1.00 80.94 86 ALA A CA 1
ATOM 684 C C . ALA A 1 86 ? 1.220 -7.135 -3.459 1.00 80.94 86 ALA A C 1
ATOM 686 O O . ALA A 1 86 ? 2.207 -6.905 -4.164 1.00 80.94 86 ALA A O 1
ATOM 687 N N . GLU A 1 87 ? 0.092 -6.496 -3.542 1.00 82.38 87 GLU A N 1
ATOM 688 C CA . GLU A 1 87 ? -0.128 -5.471 -4.508 1.00 82.38 87 GLU A CA 1
ATOM 689 C C . GLU A 1 87 ? -0.108 -4.185 -3.715 1.00 82.38 87 GLU A C 1
ATOM 691 O O . GLU A 1 87 ? -0.748 -4.059 -2.668 1.00 82.38 87 GLU A O 1
ATOM 696 N N . VAL A 1 88 ? 0.740 -3.271 -4.141 1.00 84.75 88 VAL A N 1
ATOM 697 C CA . VAL A 1 88 ? 1.129 -2.142 -3.331 1.00 84.75 88 VAL A CA 1
ATOM 698 C C . VAL A 1 88 ? 1.099 -0.902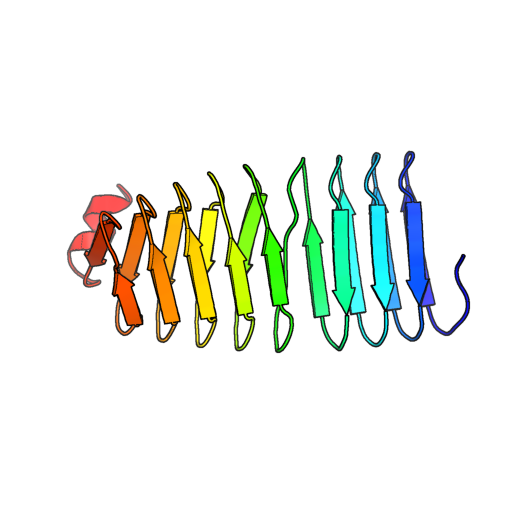 -4.152 1.00 84.75 88 VAL A C 1
ATOM 700 O O . VAL A 1 88 ? 1.660 -0.816 -5.236 1.00 84.75 88 VAL A O 1
ATOM 703 N N . TRP A 1 89 ? 0.425 0.076 -3.594 1.00 85.38 89 TRP A N 1
ATOM 704 C CA . TRP A 1 89 ? 0.211 1.332 -4.261 1.00 85.38 89 TRP A CA 1
ATOM 705 C C . TRP A 1 89 ? 0.612 2.450 -3.333 1.00 85.38 89 TRP A C 1
ATOM 707 O O . TRP A 1 89 ? 0.288 2.447 -2.137 1.00 85.38 89 TRP A O 1
ATOM 717 N N . THR A 1 90 ? 1.358 3.378 -3.906 1.00 85.88 90 THR A N 1
ATOM 718 C CA . THR A 1 90 ? 2.134 4.360 -3.166 1.00 85.88 90 THR A CA 1
ATOM 719 C C . THR A 1 90 ? 2.128 5.673 -3.932 1.00 85.88 90 THR A C 1
ATOM 721 O O . THR A 1 90 ? 2.003 5.681 -5.153 1.00 85.88 90 THR A O 1
ATOM 724 N N . TYR A 1 91 ? 2.234 6.780 -3.211 1.00 79.94 91 TYR A N 1
ATOM 725 C CA . TYR A 1 91 ? 2.038 8.135 -3.714 1.00 79.94 91 TYR A CA 1
ATOM 726 C C . TYR A 1 91 ? 2.880 9.163 -2.950 1.00 79.94 91 TYR A C 1
ATOM 728 O O . TYR A 1 91 ? 3.332 8.881 -1.845 1.00 79.94 91 TYR A O 1
ATOM 736 N N . ASP A 1 92 ? 3.037 10.378 -3.466 1.00 86.12 92 ASP A N 1
ATOM 737 C CA . ASP A 1 92 ? 3.828 11.446 -2.831 1.00 86.12 92 ASP A CA 1
ATOM 738 C C . ASP A 1 92 ? 5.286 11.038 -2.564 1.00 86.12 92 ASP A C 1
ATOM 740 O O . ASP A 1 92 ? 5.896 10.282 -3.306 1.00 86.12 92 ASP A O 1
ATOM 744 N N . SER A 1 93 ? 5.875 11.525 -1.474 1.00 82.62 93 SER A N 1
ATOM 745 C CA . SER A 1 93 ? 7.143 11.040 -0.934 1.00 82.62 93 SER A CA 1
ATOM 746 C C . SER A 1 93 ? 6.982 9.675 -0.260 1.00 82.62 93 SER A C 1
ATOM 748 O O . SER A 1 93 ? 7.561 9.451 0.806 1.00 82.62 93 SER A O 1
ATOM 750 N N . THR A 1 94 ? 6.165 8.786 -0.841 1.00 82.94 94 THR A N 1
ATOM 751 C CA . THR A 1 94 ? 6.130 7.412 -0.370 1.00 82.94 94 THR A CA 1
ATOM 752 C C . THR A 1 94 ? 7.344 6.708 -0.870 1.00 82.94 94 THR A C 1
ATOM 754 O O . THR A 1 94 ? 7.675 6.682 -2.053 1.00 82.94 94 THR A O 1
ATOM 757 N N . GLU A 1 95 ? 7.983 6.070 0.067 1.00 81.81 95 GLU A N 1
ATOM 758 C CA . GLU A 1 95 ? 9.079 5.209 -0.260 1.00 81.81 95 GLU A CA 1
ATOM 759 C C . GLU A 1 95 ? 8.526 3.795 -0.260 1.00 81.81 95 GLU A C 1
ATOM 761 O O . GLU A 1 95 ? 7.802 3.380 0.648 1.00 81.81 95 GLU A O 1
ATOM 766 N N . VAL A 1 96 ? 8.780 3.089 -1.348 1.00 83.44 96 VAL A N 1
ATOM 767 C CA . VAL A 1 96 ? 8.210 1.795 -1.659 1.00 83.44 96 VAL A CA 1
ATOM 768 C C . VAL A 1 96 ? 9.312 0.829 -1.919 1.00 83.44 96 VAL A C 1
ATOM 770 O O . VAL A 1 96 ? 10.241 1.090 -2.674 1.00 83.44 96 VAL A O 1
ATOM 773 N N . TRP A 1 97 ? 9.132 -0.363 -1.406 1.00 84.19 97 TRP A N 1
ATOM 774 C CA . TRP A 1 97 ? 10.023 -1.444 -1.740 1.00 84.19 97 TRP A CA 1
ATOM 775 C C . TRP A 1 97 ? 9.181 -2.611 -2.233 1.00 84.19 97 TRP A C 1
ATOM 777 O O . TRP A 1 97 ? 8.344 -3.146 -1.499 1.00 84.19 97 TRP A O 1
ATOM 787 N N . ALA A 1 98 ? 9.391 -2.939 -3.508 1.00 85.06 98 ALA A N 1
ATOM 788 C CA . ALA A 1 98 ? 8.713 -3.961 -4.291 1.00 85.06 98 ALA A CA 1
ATOM 789 C C . ALA A 1 98 ? 9.628 -5.168 -4.492 1.00 85.06 98 ALA A C 1
ATOM 791 O O . ALA A 1 98 ? 10.735 -5.028 -5.016 1.00 85.06 98 ALA A O 1
ATOM 792 N N . ARG A 1 99 ? 9.189 -6.375 -4.123 1.00 79.06 99 ARG A N 1
ATOM 793 C CA . ARG A 1 99 ? 10.003 -7.596 -4.272 1.00 79.06 99 ARG A CA 1
ATOM 794 C C . ARG A 1 99 ? 9.198 -8.801 -4.726 1.00 79.06 99 ARG A C 1
ATOM 796 O O . ARG A 1 99 ? 7.984 -8.827 -4.616 1.00 79.06 99 ARG A O 1
ATOM 803 N N . GLU A 1 100 ? 9.880 -9.850 -5.163 1.00 86.94 100 GLU A N 1
ATOM 804 C CA . GLU A 1 100 ? 9.255 -11.101 -5.610 1.00 86.94 100 GLU A CA 1
ATOM 805 C C . GLU A 1 100 ? 8.292 -10.900 -6.768 1.00 86.94 100 GLU A C 1
ATOM 807 O O . GLU A 1 100 ? 8.729 -10.460 -7.813 1.00 86.94 100 GLU A O 1
ATOM 812 N N . SER A 1 101 ? 7.017 -11.252 -6.620 1.00 86.56 101 SER A N 1
ATOM 813 C CA . SER A 1 101 ? 5.976 -10.949 -7.605 1.00 86.56 101 SER A CA 1
ATOM 814 C C . SER A 1 101 ? 5.157 -9.735 -7.181 1.00 86.56 101 SER A C 1
ATOM 816 O O . SER A 1 101 ? 4.042 -9.554 -7.683 1.00 86.56 101 SER A O 1
ATOM 818 N N . ALA A 1 102 ? 5.679 -8.946 -6.232 1.00 85.94 102 ALA A N 1
ATOM 819 C CA . ALA A 1 102 ? 4.948 -7.832 -5.692 1.00 85.94 102 ALA A CA 1
ATOM 820 C C . ALA A 1 102 ? 4.776 -6.849 -6.817 1.00 85.94 102 ALA A C 1
ATOM 822 O O . ALA A 1 102 ? 5.697 -6.544 -7.586 1.00 85.94 102 ALA A O 1
ATOM 823 N N . LYS A 1 103 ? 3.546 -6.401 -6.916 1.00 89.81 103 LYS A N 1
ATOM 824 C CA . LYS A 1 103 ? 3.192 -5.437 -7.920 1.00 89.81 103 LYS A CA 1
ATOM 825 C C . LYS A 1 103 ? 3.153 -4.122 -7.201 1.00 89.81 103 LYS A C 1
ATOM 827 O O . LYS A 1 103 ? 2.328 -3.940 -6.309 1.00 89.81 103 LYS A O 1
ATOM 832 N N . VAL A 1 104 ? 4.095 -3.264 -7.541 1.00 90.75 104 VAL A N 1
ATOM 833 C CA . VAL A 1 104 ? 4.109 -1.901 -7.063 1.00 90.75 104 VAL A CA 1
ATOM 834 C C . VAL A 1 104 ? 3.688 -0.989 -8.185 1.00 90.75 104 VAL A C 1
ATOM 836 O O . VAL A 1 104 ? 4.188 -1.056 -9.301 1.00 90.75 104 VAL A O 1
ATOM 839 N N . TRP A 1 105 ? 2.781 -0.098 -7.858 1.00 94.12 105 TRP A N 1
ATOM 840 C CA . TRP A 1 105 ? 2.500 1.048 -8.689 1.00 94.12 105 TRP A CA 1
ATOM 841 C C . TRP A 1 105 ? 2.929 2.285 -7.921 1.00 94.12 105 TRP A C 1
ATOM 843 O O . TRP A 1 105 ? 2.481 2.513 -6.792 1.00 94.12 105 TRP A O 1
ATOM 853 N N . ALA A 1 106 ? 3.835 3.024 -8.546 1.00 91.69 106 ALA A N 1
ATOM 854 C CA . ALA A 1 106 ? 4.534 4.162 -7.995 1.00 91.69 106 ALA A CA 1
ATOM 855 C C . ALA A 1 106 ? 4.195 5.429 -8.758 1.00 91.69 106 ALA A C 1
ATOM 857 O O . ALA A 1 106 ? 4.176 5.417 -9.990 1.00 91.69 106 ALA A O 1
ATOM 858 N N . TYR A 1 107 ? 4.014 6.524 -8.037 1.00 82.81 107 TYR A N 1
ATOM 859 C CA . TYR A 1 107 ? 3.536 7.777 -8.609 1.00 82.81 107 TYR A CA 1
ATOM 860 C C . TYR A 1 107 ? 4.211 8.981 -7.949 1.00 82.81 107 TYR A C 1
ATOM 862 O O . TYR A 1 107 ? 4.726 8.875 -6.839 1.00 82.81 107 TYR A O 1
ATOM 870 N N . ASP A 1 108 ? 4.170 10.146 -8.592 1.00 90.00 108 ASP A N 1
ATOM 871 C CA . ASP A 1 108 ? 4.716 11.406 -8.067 1.00 90.00 108 ASP A CA 1
ATOM 872 C C . ASP A 1 108 ? 6.208 11.341 -7.714 1.00 90.00 108 ASP A C 1
ATOM 874 O O . ASP A 1 108 ? 7.033 10.990 -8.540 1.00 90.00 108 ASP A O 1
ATOM 878 N N . SER A 1 109 ? 6.584 11.731 -6.494 1.00 88.50 109 SER A N 1
ATOM 879 C CA . SER A 1 109 ? 7.934 11.588 -5.958 1.00 88.50 109 SER A CA 1
ATOM 880 C C . SER A 1 109 ? 8.129 10.242 -5.258 1.00 88.50 109 SER A C 1
ATOM 882 O O . SER A 1 109 ? 8.990 10.148 -4.378 1.00 88.50 109 SER A O 1
ATOM 884 N N . ALA A 1 110 ? 7.298 9.237 -5.571 1.00 87.69 110 ALA A N 1
ATOM 885 C CA . ALA A 1 110 ? 7.403 7.952 -4.913 1.00 87.69 110 ALA A CA 1
ATOM 886 C C . ALA A 1 110 ? 8.710 7.320 -5.336 1.00 87.69 110 ALA A C 1
ATOM 888 O O . ALA A 1 110 ? 9.046 7.233 -6.520 1.00 87.69 110 ALA A O 1
ATOM 889 N N . LYS A 1 111 ? 9.456 6.888 -4.340 1.00 88.69 111 LYS A N 1
ATOM 890 C CA . LYS A 1 111 ? 10.734 6.245 -4.565 1.00 88.69 111 LYS A CA 1
ATOM 891 C C . LYS A 1 111 ? 10.500 4.765 -4.455 1.00 88.69 111 LYS A C 1
ATOM 893 O O . LYS A 1 111 ? 10.112 4.307 -3.388 1.00 88.69 111 LYS A O 1
ATOM 898 N N . VAL A 1 112 ? 10.691 4.025 -5.539 1.00 88.31 112 VAL A N 1
ATOM 899 C CA . VAL A 1 112 ? 10.484 2.580 -5.556 1.00 88.31 112 VAL A CA 1
ATOM 900 C C . VAL A 1 112 ? 11.764 1.854 -5.807 1.00 88.31 112 VAL A C 1
ATOM 902 O O . VAL A 1 112 ? 12.419 2.009 -6.824 1.00 88.31 112 VAL A O 1
ATOM 905 N N . GLU A 1 113 ? 12.083 0.953 -4.913 1.00 88.56 113 GLU A N 1
ATOM 906 C CA . GLU A 1 113 ? 13.107 -0.030 -5.181 1.00 88.56 113 GLU A CA 1
ATOM 907 C C . GLU A 1 113 ? 12.431 -1.319 -5.643 1.00 88.56 113 GLU A C 1
ATOM 909 O O . GLU A 1 113 ? 11.610 -1.895 -4.925 1.00 88.56 113 GLU A O 1
ATOM 914 N N . ALA A 1 114 ? 12.756 -1.752 -6.855 1.00 87.44 114 ALA A N 1
ATOM 915 C CA . ALA A 1 114 ? 12.211 -2.927 -7.514 1.00 87.44 114 ALA A CA 1
ATOM 916 C C . ALA A 1 114 ? 13.290 -4.002 -7.643 1.00 87.44 114 ALA A C 1
ATOM 918 O O . ALA A 1 114 ? 14.385 -3.736 -8.138 1.00 87.44 114 ALA A O 1
ATOM 919 N N . LEU A 1 115 ? 12.995 -5.238 -7.249 1.00 79.00 115 LEU A N 1
ATOM 920 C CA . LEU A 1 115 ? 13.991 -6.313 -7.269 1.00 79.00 115 LEU A CA 1
ATOM 921 C C . LEU A 1 115 ? 13.360 -7.668 -7.633 1.00 79.00 115 LEU A C 1
ATOM 923 O O . LEU A 1 115 ? 12.161 -7.883 -7.443 1.00 79.00 115 LEU A O 1
ATOM 927 N N . ASN A 1 116 ? 14.160 -8.613 -8.128 1.00 85.38 116 ASN A N 1
ATOM 928 C CA . ASN A 1 116 ? 13.724 -9.952 -8.557 1.00 85.38 116 ASN A CA 1
ATOM 929 C C . ASN A 1 116 ? 12.715 -9.942 -9.701 1.00 85.38 116 ASN A C 1
ATOM 931 O O . ASN A 1 116 ? 13.112 -9.679 -10.812 1.00 85.38 116 ASN A O 1
ATOM 935 N N . LYS A 1 117 ? 11.449 -10.309 -9.475 1.00 88.19 117 LYS A N 1
ATOM 936 C CA . LYS A 1 117 ? 10.380 -10.268 -10.491 1.00 88.19 117 LYS A CA 1
ATOM 937 C C . LYS A 1 117 ? 9.352 -9.194 -10.151 1.00 88.19 117 LYS A C 1
ATOM 939 O O . LYS A 1 117 ? 8.212 -9.273 -10.620 1.00 88.19 117 LYS A O 1
ATOM 944 N N . ALA A 1 118 ? 9.727 -8.256 -9.273 1.00 88.12 118 ALA A N 1
ATOM 945 C CA . ALA A 1 118 ? 8.827 -7.213 -8.846 1.00 88.12 118 ALA A CA 1
ATOM 946 C C . ALA A 1 118 ? 8.404 -6.461 -10.090 1.00 88.12 118 ALA A C 1
ATOM 948 O O . ALA A 1 118 ? 9.230 -6.122 -10.943 1.00 88.12 118 ALA A O 1
ATOM 949 N N . LYS A 1 119 ? 7.102 -6.264 -10.199 1.00 90.69 119 LYS A N 1
ATOM 950 C CA . LYS A 1 119 ? 6.534 -5.512 -11.299 1.00 90.69 119 LYS A CA 1
ATOM 951 C C . LYS A 1 119 ? 6.302 -4.130 -10.762 1.00 90.69 119 LYS A C 1
ATOM 953 O O . LYS A 1 119 ? 5.479 -3.966 -9.865 1.00 90.69 119 LYS A O 1
ATOM 958 N N . VAL A 1 120 ? 7.063 -3.179 -11.273 1.00 92.62 120 VAL A N 1
ATOM 959 C CA . VAL A 1 120 ? 6.903 -1.782 -10.917 1.00 92.62 120 VAL A CA 1
ATOM 960 C C . VAL A 1 120 ? 6.429 -1.019 -12.125 1.00 92.62 120 VAL A C 1
ATOM 962 O O . VAL A 1 120 ? 7.074 -0.987 -13.165 1.00 92.62 120 VAL A O 1
ATOM 965 N N . GLU A 1 121 ? 5.283 -0.387 -11.986 1.00 94.62 121 GLU A N 1
ATOM 966 C CA . GLU A 1 121 ? 4.861 0.629 -12.931 1.00 94.62 121 GLU A CA 1
ATOM 967 C C . GLU A 1 121 ? 5.141 1.981 -12.288 1.00 94.62 121 GLU A C 1
ATOM 969 O O . GLU A 1 121 ? 4.578 2.308 -11.243 1.00 94.62 121 GLU A O 1
ATOM 974 N N . ALA A 1 122 ? 6.063 2.718 -12.897 1.00 92.94 122 ALA A N 1
ATOM 975 C CA . ALA A 1 122 ? 6.527 4.021 -12.463 1.00 92.94 122 ALA A CA 1
ATOM 976 C C . ALA A 1 122 ? 5.977 5.109 -13.378 1.00 92.94 122 ALA A C 1
ATOM 978 O O . ALA A 1 122 ? 5.913 4.930 -14.599 1.00 92.94 122 ALA A O 1
ATOM 979 N N . TRP A 1 123 ? 5.619 6.238 -12.787 1.00 86.00 123 TRP A N 1
ATOM 980 C CA . TRP A 1 123 ? 4.936 7.332 -13.465 1.00 86.00 123 TRP A CA 1
ATOM 981 C C . TRP A 1 123 ? 5.432 8.679 -12.933 1.00 86.00 123 TRP A C 1
ATOM 983 O O . TRP A 1 123 ? 5.979 8.748 -11.833 1.00 86.00 123 TRP A O 1
ATOM 993 N N . ASP A 1 124 ? 5.228 9.749 -13.698 1.00 91.25 124 ASP A N 1
ATOM 994 C CA . ASP A 1 124 ? 5.600 11.120 -13.324 1.00 91.25 124 ASP A CA 1
ATOM 995 C C . ASP A 1 124 ? 7.081 11.268 -12.960 1.00 91.25 124 ASP A C 1
ATOM 997 O O . ASP A 1 124 ? 7.937 10.939 -13.761 1.00 91.25 124 ASP A O 1
ATOM 1001 N N . SER A 1 125 ? 7.398 11.772 -11.766 1.00 91.44 125 SER A N 1
ATOM 1002 C CA . SER A 1 125 ? 8.763 11.897 -11.254 1.00 91.44 125 SER A CA 1
ATOM 1003 C C . SER A 1 125 ? 9.168 10.719 -10.363 1.00 91.44 125 SER A C 1
ATOM 1005 O O . SER A 1 125 ? 10.076 10.872 -9.542 1.00 91.44 125 SER A O 1
ATOM 1007 N N . ALA A 1 126 ? 8.469 9.578 -10.458 1.00 90.69 126 ALA A N 1
ATOM 1008 C CA . ALA A 1 126 ? 8.712 8.461 -9.562 1.00 90.69 126 ALA A CA 1
ATOM 1009 C C . ALA A 1 126 ? 10.111 7.935 -9.842 1.00 90.69 126 ALA A C 1
ATOM 1011 O O . ALA A 1 126 ? 10.493 7.670 -10.987 1.00 90.69 126 ALA A O 1
ATOM 1012 N N . GLU A 1 127 ? 10.889 7.810 -8.783 1.00 89.50 127 GLU A N 1
ATOM 1013 C CA . GLU A 1 127 ? 12.254 7.338 -8.892 1.00 89.50 127 GLU A CA 1
ATOM 1014 C C . GLU A 1 127 ? 12.236 5.851 -8.625 1.00 89.50 127 GLU A C 1
ATOM 1016 O O . GLU A 1 127 ? 11.995 5.427 -7.498 1.00 89.50 127 GLU A O 1
ATOM 1021 N N . VAL A 1 128 ? 12.487 5.053 -9.656 1.00 90.06 128 VAL A N 1
ATOM 1022 C CA . VAL A 1 128 ? 12.553 3.607 -9.523 1.00 90.06 128 VAL A CA 1
ATOM 1023 C C . VAL A 1 128 ? 13.964 3.117 -9.721 1.00 90.06 128 VAL A C 1
ATOM 1025 O O . VAL A 1 128 ? 14.587 3.331 -10.753 1.00 90.06 128 VAL A O 1
ATOM 1028 N N . VAL A 1 129 ? 14.480 2.404 -8.737 1.00 89.81 129 VAL A N 1
ATOM 1029 C CA . VAL A 1 129 ? 15.751 1.708 -8.868 1.00 89.81 129 VAL A CA 1
ATOM 1030 C C . VAL A 1 129 ? 15.443 0.228 -9.009 1.00 89.81 129 VAL A C 1
ATOM 1032 O O . VAL A 1 129 ? 14.876 -0.387 -8.110 1.00 89.81 129 VAL A O 1
ATOM 1035 N N . ALA A 1 130 ? 15.768 -0.319 -10.171 1.00 87.62 130 ALA A N 1
ATOM 1036 C CA . ALA A 1 130 ? 15.494 -1.686 -10.566 1.00 87.62 130 ALA A CA 1
ATOM 1037 C C . ALA A 1 130 ? 16.778 -2.512 -10.584 1.00 87.62 130 ALA A C 1
ATOM 1039 O O . ALA A 1 130 ? 17.824 -2.058 -11.051 1.00 87.62 130 ALA A O 1
ATOM 1040 N N . TYR A 1 131 ? 16.675 -3.759 -10.153 1.00 80.00 131 TYR A N 1
ATOM 1041 C CA . TYR A 1 131 ? 17.796 -4.689 -10.122 1.00 80.00 131 TYR A CA 1
ATOM 1042 C C . TYR A 1 131 ? 17.385 -6.052 -10.680 1.00 80.00 131 TYR A C 1
ATOM 1044 O O . TYR A 1 131 ? 16.215 -6.445 -10.621 1.00 80.00 131 TYR A O 1
ATOM 1052 N N . ASP A 1 132 ? 18.368 -6.796 -11.181 1.00 81.38 132 ASP A N 1
ATOM 1053 C CA . ASP A 1 132 ? 18.214 -8.165 -11.678 1.00 81.38 132 ASP A CA 1
ATOM 1054 C C . ASP A 1 132 ? 17.127 -8.306 -12.762 1.00 81.38 132 ASP A C 1
ATOM 1056 O O . ASP A 1 132 ? 17.276 -7.781 -13.864 1.00 81.38 132 ASP A O 1
ATOM 1060 N N . ALA A 1 133 ? 16.048 -9.045 -12.471 1.00 85.50 133 ALA A N 1
ATOM 1061 C CA . ALA A 1 133 ? 14.947 -9.315 -13.397 1.00 85.50 133 ALA A CA 1
ATOM 1062 C C . ALA A 1 133 ? 13.701 -8.449 -13.126 1.00 85.50 133 ALA A C 1
ATOM 1064 O O . ALA A 1 133 ? 12.614 -8.789 -13.604 1.00 85.50 133 ALA A O 1
ATOM 1065 N N . ALA A 1 134 ? 13.828 -7.395 -12.305 1.00 86.19 134 ALA A N 1
ATOM 1066 C CA . ALA A 1 134 ? 12.694 -6.568 -11.929 1.00 86.19 134 ALA A CA 1
ATOM 1067 C C . ALA A 1 134 ? 12.143 -5.895 -13.182 1.00 86.19 134 ALA A C 1
ATOM 1069 O O . ALA A 1 134 ? 12.876 -5.299 -13.973 1.00 86.19 134 ALA A O 1
ATOM 1070 N N . GLU A 1 135 ? 10.838 -6.011 -13.373 1.00 87.19 135 GLU A N 1
ATOM 1071 C CA . GLU A 1 135 ? 10.186 -5.453 -14.541 1.00 87.19 135 GLU A CA 1
ATOM 1072 C C . GLU A 1 135 ? 9.690 -4.069 -14.171 1.00 87.19 135 GLU A C 1
ATOM 1074 O O . GLU A 1 135 ? 8.735 -3.935 -13.406 1.00 87.19 135 GLU A O 1
ATOM 1079 N N . VAL A 1 136 ? 10.347 -3.047 -14.718 1.00 89.38 136 VAL A N 1
ATOM 1080 C CA . VAL A 1 136 ? 9.923 -1.663 -14.533 1.00 89.38 136 VAL A CA 1
ATOM 1081 C C . VAL A 1 136 ? 9.408 -1.099 -15.841 1.00 89.38 136 VAL A C 1
ATOM 1083 O O . VAL A 1 136 ? 10.142 -0.997 -16.823 1.00 89.38 136 VAL A O 1
ATOM 1086 N N . ALA A 1 137 ? 8.138 -0.719 -15.846 1.00 92.94 137 ALA A N 1
ATOM 1087 C CA . ALA A 1 137 ? 7.571 0.116 -16.888 1.00 92.94 137 ALA A CA 1
ATOM 1088 C C . ALA A 1 137 ? 7.667 1.572 -16.425 1.00 92.94 137 ALA A C 1
ATOM 1090 O O . ALA A 1 137 ? 6.945 1.979 -15.518 1.00 92.94 137 ALA A O 1
ATOM 1091 N N . ALA A 1 138 ? 8.586 2.326 -17.027 1.00 88.00 138 ALA A N 1
ATOM 1092 C CA . ALA A 1 138 ? 8.691 3.769 -16.844 1.00 88.00 138 ALA A CA 1
ATOM 1093 C C . ALA A 1 138 ? 7.752 4.483 -17.811 1.00 88.00 138 ALA A C 1
ATOM 1095 O O . ALA A 1 138 ? 7.677 4.110 -18.985 1.00 88.00 138 ALA A O 1
ATOM 1096 N N . ASN A 1 139 ? 7.104 5.537 -17.346 1.00 85.38 139 ASN A N 1
ATOM 1097 C CA . ASN A 1 139 ? 6.272 6.399 -18.168 1.00 85.38 139 ASN A CA 1
ATOM 1098 C C . ASN A 1 139 ? 6.624 7.858 -17.864 1.00 85.38 139 ASN A C 1
ATOM 1100 O O . ASN A 1 139 ? 7.051 8.173 -16.755 1.00 85.38 139 ASN A O 1
ATOM 1104 N N . ASP A 1 140 ? 6.445 8.732 -18.852 1.00 89.94 140 ASP A N 1
ATOM 1105 C CA . ASP A 1 140 ? 6.733 10.165 -18.743 1.00 89.94 140 ASP A CA 1
ATOM 1106 C C . ASP A 1 140 ? 8.176 10.465 -18.287 1.00 89.94 140 ASP A C 1
ATOM 1108 O O . ASP A 1 140 ? 9.126 10.015 -18.934 1.00 89.94 140 ASP A O 1
ATOM 1112 N N . ASP A 1 141 ? 8.325 11.225 -17.196 1.00 90.31 141 ASP A N 1
ATOM 1113 C CA . ASP A 1 141 ? 9.605 11.650 -16.621 1.00 90.31 141 ASP A CA 1
ATOM 1114 C C . ASP A 1 141 ? 10.144 10.657 -15.568 1.00 90.31 141 ASP A C 1
ATOM 1116 O O . ASP A 1 141 ? 11.116 10.968 -14.871 1.00 90.31 141 ASP A O 1
ATOM 1120 N N . ALA A 1 142 ? 9.533 9.467 -15.438 1.00 89.50 142 ALA A N 1
ATOM 1121 C CA . ALA A 1 142 ? 9.849 8.540 -14.359 1.00 89.50 142 ALA A CA 1
ATOM 1122 C C . ALA A 1 142 ? 11.287 8.069 -14.514 1.00 89.50 142 ALA A C 1
ATOM 1124 O O . ALA A 1 142 ? 11.707 7.566 -15.564 1.00 89.50 142 ALA A O 1
ATOM 1125 N N . ILE A 1 143 ? 12.063 8.233 -13.452 1.00 88.81 143 ILE A N 1
ATOM 1126 C CA . ILE A 1 143 ? 13.488 7.973 -13.521 1.00 88.81 143 ILE A CA 1
ATOM 1127 C C . ILE A 1 143 ? 13.712 6.527 -13.125 1.00 88.81 143 ILE A C 1
ATOM 1129 O O . ILE A 1 143 ? 13.525 6.167 -11.967 1.00 88.81 143 ILE A O 1
ATOM 1133 N N . VAL A 1 144 ? 14.146 5.707 -14.083 1.00 88.81 144 VAL A N 1
ATOM 1134 C CA . VAL A 1 144 ? 14.497 4.310 -13.823 1.00 88.81 144 VAL A CA 1
ATOM 1135 C C . VAL A 1 144 ? 16.001 4.109 -13.871 1.00 88.81 144 VAL A C 1
ATOM 1137 O O . VAL A 1 144 ? 16.639 4.266 -14.912 1.00 88.81 144 VAL A O 1
ATOM 1140 N N . TYR A 1 145 ? 16.564 3.697 -12.744 1.00 85.50 145 TYR A N 1
ATOM 1141 C CA . TYR A 1 145 ? 17.951 3.276 -12.630 1.00 85.50 145 TYR A CA 1
ATOM 1142 C C . TYR A 1 145 ? 18.010 1.754 -12.638 1.00 85.50 145 TYR A C 1
ATOM 1144 O O . TYR A 1 145 ? 17.612 1.120 -11.669 1.00 85.50 145 TYR A O 1
ATOM 1152 N N . MET A 1 146 ? 18.515 1.161 -13.720 1.00 81.81 146 MET A N 1
ATOM 1153 C CA . MET A 1 146 ? 18.832 -0.268 -13.743 1.00 81.81 146 MET A CA 1
ATOM 1154 C C . MET A 1 146 ? 20.275 -0.485 -13.298 1.00 81.81 146 MET A C 1
ATOM 1156 O O . MET A 1 146 ? 21.188 0.113 -13.869 1.00 81.81 146 MET A O 1
ATOM 1160 N N . MET A 1 147 ? 20.491 -1.353 -12.317 1.00 73.44 147 MET A N 1
ATOM 1161 C CA . MET A 1 147 ? 21.825 -1.669 -11.804 1.00 73.44 147 MET A CA 1
ATOM 1162 C C . MET A 1 147 ? 22.076 -3.179 -11.812 1.00 73.44 147 MET A C 1
ATOM 1164 O O . MET A 1 147 ? 21.210 -3.971 -11.438 1.00 73.44 147 MET A O 1
ATOM 1168 N N . ASN A 1 148 ? 23.290 -3.577 -12.206 1.00 68.25 148 ASN A N 1
ATOM 1169 C CA . ASN A 1 148 ? 23.722 -4.975 -12.231 1.00 68.25 148 ASN A CA 1
ATOM 1170 C C . ASN A 1 148 ? 24.663 -5.257 -11.047 1.00 68.25 148 ASN A C 1
ATOM 1172 O O . ASN A 1 148 ? 25.772 -4.721 -10.983 1.00 68.25 148 ASN A O 1
ATOM 1176 N N . MET A 1 149 ? 24.258 -6.132 -10.117 1.00 61.00 149 MET A N 1
ATOM 1177 C CA . MET A 1 149 ? 25.134 -6.597 -9.032 1.00 61.00 149 MET A CA 1
ATOM 1178 C C . MET A 1 149 ? 26.125 -7.632 -9.591 1.00 61.00 149 MET A C 1
ATOM 1180 O O . MET A 1 149 ? 25.781 -8.803 -9.754 1.00 61.00 149 MET A O 1
ATOM 1184 N N . PRO A 1 150 ? 27.344 -7.199 -9.965 1.00 54.75 150 PRO A N 1
ATOM 1185 C CA . PRO A 1 150 ? 28.430 -7.169 -8.981 1.00 54.75 150 PRO A CA 1
ATOM 1186 C C . PRO A 1 150 ? 29.266 -5.875 -8.936 1.00 54.75 150 PRO A C 1
ATOM 1188 O O . PRO A 1 150 ? 30.078 -5.739 -8.025 1.00 54.75 150 PRO A O 1
ATOM 1191 N N . GLU A 1 151 ? 29.116 -4.927 -9.867 1.00 54.16 151 GLU A N 1
ATOM 1192 C CA . GLU A 1 151 ? 30.036 -3.770 -9.957 1.00 54.16 151 GLU A CA 1
ATOM 1193 C C . GLU A 1 151 ? 29.542 -2.511 -9.229 1.00 54.16 151 GLU A C 1
ATOM 1195 O O . GLU A 1 151 ? 30.358 -1.698 -8.781 1.00 54.16 151 GLU A O 1
ATOM 1200 N N . ASP A 1 152 ? 28.225 -2.362 -9.066 1.00 55.75 152 ASP A N 1
ATOM 1201 C CA . ASP A 1 152 ? 27.627 -1.119 -8.558 1.00 55.75 152 ASP A CA 1
ATOM 1202 C C . ASP A 1 152 ? 27.255 -1.180 -7.069 1.00 55.75 152 ASP A C 1
ATOM 1204 O O . ASP A 1 152 ? 27.153 -0.146 -6.407 1.00 55.75 152 ASP A O 1
ATOM 1208 N N . TRP A 1 153 ? 27.158 -2.386 -6.496 1.00 51.72 153 TRP A N 1
ATOM 1209 C CA . TRP A 1 153 ? 26.805 -2.581 -5.085 1.00 51.72 153 TRP A CA 1
ATOM 1210 C C . TRP A 1 153 ? 27.868 -2.019 -4.128 1.00 51.72 153 TRP A C 1
ATOM 1212 O O . TRP A 1 153 ? 27.540 -1.277 -3.203 1.00 51.72 153 TRP A O 1
ATOM 1222 N N . CYS A 1 154 ? 29.153 -2.287 -4.397 1.00 51.94 154 CYS A N 1
ATOM 1223 C CA . CYS A 1 154 ? 30.261 -1.743 -3.602 1.00 51.94 154 CYS A CA 1
ATOM 1224 C C . CYS A 1 154 ? 30.404 -0.218 -3.729 1.00 51.94 154 CYS A C 1
ATOM 1226 O O . CYS A 1 154 ? 30.917 0.415 -2.814 1.00 51.94 154 CYS A O 1
ATOM 1228 N N . LYS A 1 155 ? 29.952 0.388 -4.836 1.00 53.94 155 LYS A N 1
ATOM 1229 C CA . LYS A 1 155 ? 30.070 1.839 -5.060 1.00 53.94 155 LYS A CA 1
ATOM 1230 C C . LYS A 1 155 ? 28.948 2.642 -4.409 1.00 53.94 155 LYS A C 1
ATOM 1232 O O . LYS A 1 155 ? 29.172 3.791 -4.054 1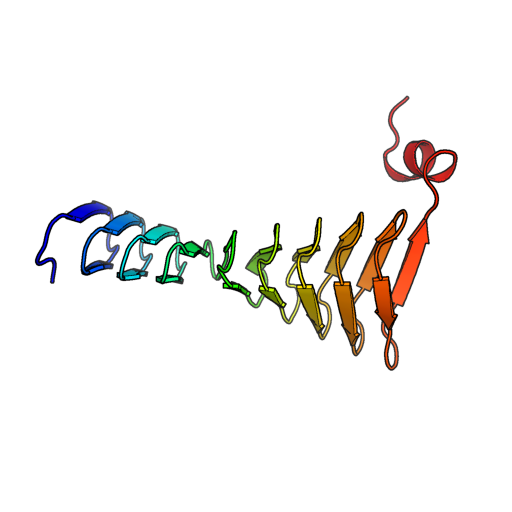.00 53.94 155 LYS A O 1
ATOM 1237 N N . PHE A 1 156 ? 27.752 2.066 -4.278 1.00 48.12 156 PHE A N 1
ATOM 1238 C CA . PHE A 1 156 ? 26.595 2.785 -3.736 1.00 48.12 156 PHE A CA 1
ATOM 1239 C C . PHE A 1 156 ? 26.548 2.782 -2.201 1.00 48.12 156 PHE A C 1
ATOM 1241 O O . PHE A 1 156 ? 26.002 3.705 -1.607 1.00 48.12 156 PHE A O 1
ATOM 1248 N N . HIS A 1 157 ? 27.121 1.762 -1.553 1.00 54.00 1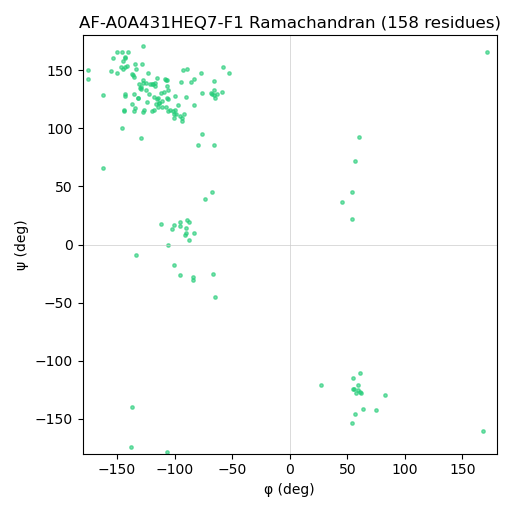57 HIS A N 1
ATOM 1249 C CA . HIS A 1 157 ? 26.993 1.576 -0.103 1.00 54.00 157 HIS A CA 1
ATOM 1250 C C . HIS A 1 157 ? 28.242 1.921 0.725 1.00 54.00 157 HIS A C 1
ATOM 1252 O O . HIS A 1 157 ? 28.172 1.794 1.945 1.00 54.00 157 HIS A O 1
ATOM 1258 N N . ASP A 1 158 ? 29.355 2.353 0.115 1.00 50.56 158 ASP A N 1
ATOM 1259 C CA . ASP A 1 158 ? 30.597 2.731 0.827 1.00 50.56 158 ASP A CA 1
ATOM 1260 C C . ASP A 1 158 ? 31.007 1.716 1.926 1.00 50.56 158 ASP A C 1
ATOM 1262 O O . ASP A 1 158 ? 31.494 2.063 3.005 1.00 50.56 158 ASP A O 1
ATOM 1266 N N . ILE A 1 159 ? 30.785 0.423 1.669 1.00 41.75 159 ILE A N 1
ATOM 1267 C CA . ILE A 1 159 ? 31.257 -0.655 2.541 1.00 41.75 159 ILE A CA 1
ATOM 1268 C C . ILE A 1 159 ? 32.716 -0.919 2.136 1.00 41.75 159 ILE A C 1
ATOM 1270 O O . ILE A 1 159 ? 32.937 -1.223 0.961 1.00 41.75 159 ILE A O 1
ATOM 1274 N N . PRO A 1 160 ? 33.700 -0.767 3.046 1.00 44.41 160 PRO A N 1
ATOM 1275 C CA . PRO A 1 160 ? 35.106 -1.015 2.728 1.00 44.41 160 PRO A CA 1
ATOM 1276 C C . PRO A 1 160 ? 35.380 -2.465 2.314 1.00 44.41 160 PRO A C 1
ATOM 1278 O O . PRO A 1 160 ? 34.663 -3.377 2.792 1.00 44.41 160 PRO A O 1
#

Sequence (160 aa):
MIRGNREVWARGSAKVVAYDSTKVEASDSAEVWTYDSTEVWARGSAKVWAWESAKVWAYDSAKVKAYDSAKVWAYNSAEVWAYDSAEVWTYDSTEVWARESAKVWAYDSAKVEALNKAKVEAWDSAEVVAYDAAEVAANDDAIVYMMNMPEDWCKFHDIP